Protein AF-A0A7Z9KUB5-F1 (afdb_monomer)

Foldseek 3Di:
DDLVQLVCLQVVVHDDPDVVSSLVSLQVCQQVVVLVVDDVVSVVVNVVCCVVVSYPHHDPPPDPPPD

Solvent-accessible surface area (backbone atoms only — not comparable to full-atom values): 4002 Å² total; per-residue (Å²): 134,54,72,66,57,24,50,26,34,67,74,64,80,33,91,59,97,45,71,69,54,38,50,50,21,49,38,50,30,39,58,73,47,47,28,75,72,49,65,70,64,41,38,54,51,51,50,52,33,36,75,72,65,78,35,66,76,53,74,80,78,73,72,77,77,85,125

pLDDT: mean 92.01, std 12.05, range [51.75, 98.19]

Sequence (67 aa):
MTDYDAIGMAEGFVDCPDEETYYKAWQHLIDTGMCWKLQGFFGRAATSMIESGVCTAAKEEKEPLKR

Secondary structure (DSSP, 8-state):
--HHHHHHHHHTSS--SSHHHHHHHHHHHHHTTGGGTS-HHHHHHHHHHHHTTSS-PPP--------

Structure (mmCIF, N/CA/C/O backbone):
data_AF-A0A7Z9KUB5-F1
#
_entry.id   AF-A0A7Z9KUB5-F1
#
loop_
_atom_site.group_PDB
_atom_site.id
_atom_site.type_symbol
_atom_site.label_atom_id
_atom_site.label_alt_id
_atom_site.label_comp_id
_atom_site.label_asym_id
_atom_site.label_entity_id
_atom_site.label_seq_id
_atom_site.pdbx_PDB_ins_code
_atom_site.Cartn_x
_atom_site.Cartn_y
_atom_site.Cartn_z
_atom_site.occupancy
_atom_site.B_iso_or_equiv
_atom_site.auth_seq_id
_atom_site.auth_comp_id
_atom_site.auth_asym_id
_atom_site.auth_atom_id
_atom_site.pdbx_PDB_model_num
ATOM 1 N N . MET A 1 1 ? -1.020 -11.232 -6.679 1.00 85.56 1 MET A N 1
ATOM 2 C CA . MET A 1 1 ? 0.345 -10.845 -6.279 1.00 85.56 1 MET A CA 1
ATOM 3 C C . MET A 1 1 ? 0.698 -11.641 -5.040 1.00 85.5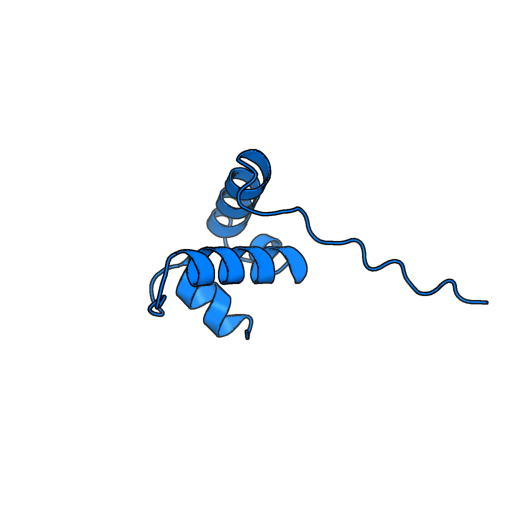6 1 MET A C 1
ATOM 5 O O . MET A 1 1 ? -0.210 -11.929 -4.268 1.00 85.56 1 MET A O 1
ATOM 9 N N . THR A 1 2 ? 1.941 -12.097 -4.906 1.00 95.94 2 THR A N 1
ATOM 10 C CA . THR A 1 2 ? 2.369 -12.790 -3.684 1.00 95.94 2 THR A CA 1
ATOM 11 C C . THR A 1 2 ? 2.801 -11.775 -2.630 1.00 95.94 2 THR A C 1
ATOM 13 O O . THR A 1 2 ? 3.127 -10.638 -2.967 1.00 95.94 2 THR A O 1
ATOM 16 N N . ASP A 1 3 ? 2.837 -12.182 -1.361 1.00 96.56 3 ASP A N 1
ATOM 17 C CA . ASP A 1 3 ? 3.339 -11.309 -0.294 1.00 96.56 3 ASP A CA 1
ATOM 18 C C . ASP A 1 3 ? 4.807 -10.932 -0.522 1.00 96.56 3 ASP A C 1
ATOM 20 O O . ASP A 1 3 ? 5.187 -9.794 -0.278 1.00 96.56 3 ASP A O 1
ATOM 24 N N . TYR A 1 4 ? 5.620 -11.858 -1.043 1.00 96.88 4 TYR A N 1
ATOM 25 C CA . TYR A 1 4 ? 7.024 -11.597 -1.365 1.00 96.88 4 TYR A CA 1
ATOM 26 C C . TYR A 1 4 ? 7.173 -10.495 -2.422 1.00 96.88 4 TYR A C 1
ATOM 28 O O . TYR A 1 4 ? 7.922 -9.543 -2.208 1.00 96.88 4 TYR A O 1
ATOM 36 N N . ASP A 1 5 ? 6.417 -10.587 -3.521 1.00 97.12 5 ASP A N 1
ATOM 37 C CA . ASP A 1 5 ? 6.451 -9.576 -4.583 1.00 97.12 5 ASP A CA 1
ATOM 38 C C . ASP A 1 5 ? 5.962 -8.221 -4.063 1.00 97.12 5 ASP A C 1
ATOM 40 O O . ASP A 1 5 ? 6.590 -7.198 -4.320 1.00 97.12 5 ASP A O 1
ATOM 44 N N . ALA A 1 6 ? 4.875 -8.211 -3.282 1.00 97.62 6 ALA A N 1
ATOM 45 C CA . ALA A 1 6 ? 4.311 -6.986 -2.726 1.00 97.62 6 ALA A CA 1
ATOM 46 C C . ALA A 1 6 ? 5.274 -6.293 -1.748 1.00 97.62 6 ALA A C 1
ATOM 48 O O . ALA A 1 6 ? 5.415 -5.072 -1.786 1.00 97.62 6 ALA A O 1
ATOM 49 N N . ILE A 1 7 ? 5.966 -7.066 -0.903 1.00 97.75 7 ILE A N 1
ATOM 50 C CA . ILE A 1 7 ? 7.023 -6.559 -0.017 1.00 97.75 7 ILE A CA 1
ATOM 51 C C . ILE A 1 7 ? 8.156 -5.964 -0.852 1.00 97.75 7 ILE A C 1
ATOM 53 O O . ILE A 1 7 ? 8.570 -4.836 -0.595 1.00 97.75 7 ILE A O 1
ATOM 57 N N . GLY A 1 8 ? 8.612 -6.689 -1.874 1.00 97.44 8 GLY A N 1
ATOM 58 C CA . GLY A 1 8 ? 9.698 -6.236 -2.735 1.00 97.44 8 GLY A CA 1
ATOM 59 C C . GLY A 1 8 ? 9.398 -4.961 -3.494 1.00 97.44 8 GLY A C 1
ATOM 60 O O . GLY A 1 8 ? 10.255 -4.082 -3.578 1.00 97.44 8 GLY A O 1
ATOM 61 N N . MET A 1 9 ? 8.173 -4.830 -3.987 1.00 97.69 9 MET A N 1
ATOM 62 C CA . MET A 1 9 ? 7.696 -3.635 -4.676 1.00 97.69 9 MET A CA 1
ATOM 63 C C . MET A 1 9 ? 7.556 -2.447 -3.715 1.00 97.69 9 MET A C 1
ATOM 65 O O . MET A 1 9 ? 7.967 -1.336 -4.040 1.00 97.69 9 MET A O 1
ATOM 69 N N . ALA A 1 10 ? 7.028 -2.676 -2.509 1.00 96.31 10 ALA A N 1
ATOM 70 C CA . ALA A 1 10 ? 6.864 -1.640 -1.490 1.00 96.31 10 ALA A CA 1
ATOM 71 C C . ALA A 1 10 ? 8.204 -1.120 -0.934 1.00 96.31 10 ALA A C 1
ATOM 73 O O . ALA A 1 10 ? 8.325 0.069 -0.632 1.00 96.31 10 ALA A O 1
ATOM 74 N N . GLU A 1 11 ? 9.197 -2.000 -0.800 1.00 95.88 11 GLU A N 1
ATOM 75 C CA . GLU A 1 11 ? 10.543 -1.684 -0.302 1.00 95.88 11 GLU A CA 1
ATOM 76 C C . GLU A 1 11 ? 11.494 -1.205 -1.415 1.00 95.88 11 GLU A C 1
ATOM 78 O O . GLU A 1 11 ? 12.508 -0.570 -1.131 1.00 95.88 11 GLU A O 1
ATOM 83 N N . GLY A 1 12 ? 11.146 -1.453 -2.682 1.00 94.69 12 GLY A N 1
ATOM 84 C CA . GLY A 1 12 ? 11.893 -0.995 -3.854 1.00 94.69 12 GLY A CA 1
ATOM 85 C C . GLY A 1 12 ? 13.037 -1.9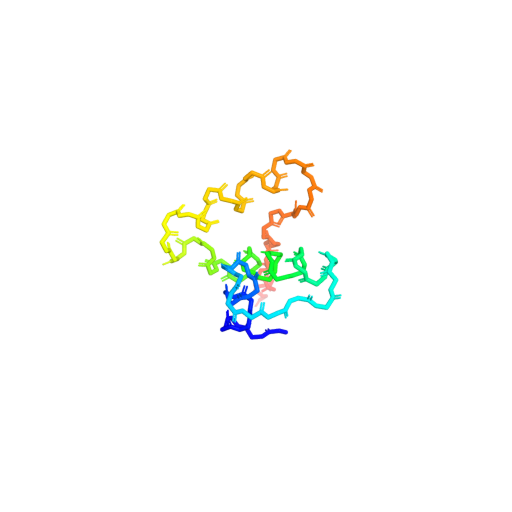15 -4.289 1.00 94.69 12 GLY A C 1
ATOM 86 O O . GLY A 1 12 ? 13.925 -1.466 -5.010 1.00 94.69 12 GLY A O 1
ATOM 87 N N . PHE A 1 13 ? 13.044 -3.185 -3.864 1.00 95.25 13 PHE A N 1
ATOM 88 C CA . PHE A 1 13 ? 14.001 -4.192 -4.353 1.00 95.25 13 PHE A CA 1
ATOM 89 C C . PHE A 1 13 ? 13.437 -5.083 -5.472 1.00 95.25 13 PHE A C 1
ATOM 91 O O . PHE A 1 13 ? 14.187 -5.839 -6.089 1.00 95.25 13 PHE A O 1
ATOM 98 N N . VAL A 1 14 ? 12.130 -4.997 -5.736 1.00 96.25 14 VAL A N 1
ATOM 99 C CA . VAL A 1 14 ? 11.475 -5.538 -6.933 1.00 96.25 14 VAL A CA 1
ATOM 100 C C . VAL A 1 14 ? 10.960 -4.365 -7.757 1.00 96.25 14 VAL A C 1
ATOM 102 O O . VAL A 1 14 ? 10.287 -3.480 -7.226 1.00 96.25 14 VAL A O 1
ATOM 105 N N . ASP A 1 15 ? 11.261 -4.373 -9.054 1.00 94.94 15 ASP A N 1
ATOM 106 C CA . ASP A 1 15 ? 10.824 -3.321 -9.968 1.00 94.94 15 ASP A CA 1
ATOM 107 C C . ASP A 1 15 ? 9.295 -3.270 -10.079 1.00 94.94 15 ASP A C 1
ATOM 109 O O . ASP A 1 15 ? 8.618 -4.287 -10.255 1.00 94.94 15 ASP A O 1
ATOM 113 N N . CYS A 1 16 ? 8.758 -2.052 -10.027 1.00 94.06 16 CYS A N 1
ATOM 114 C CA . CYS A 1 16 ? 7.367 -1.775 -10.360 1.00 94.06 16 CYS A CA 1
ATOM 115 C C . CYS A 1 16 ? 7.292 -1.290 -11.815 1.00 94.06 16 CYS A C 1
ATOM 117 O O . CYS A 1 16 ? 7.985 -0.331 -12.160 1.00 94.06 16 CYS A O 1
ATOM 119 N N . PRO A 1 17 ? 6.451 -1.894 -12.671 1.00 91.94 17 PRO A N 1
ATOM 120 C CA . PRO A 1 17 ? 6.290 -1.445 -14.054 1.00 91.94 17 PRO A 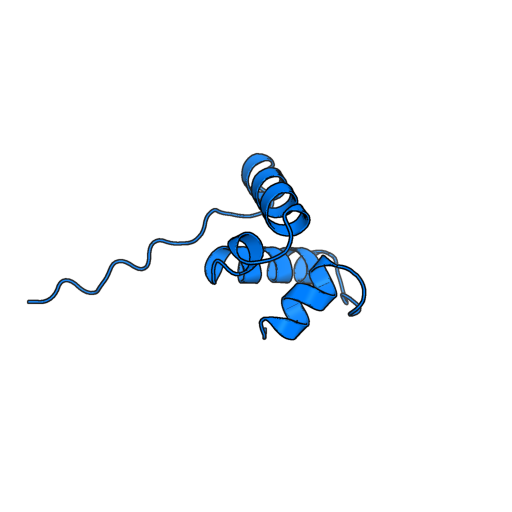CA 1
ATOM 121 C C . PRO A 1 17 ? 5.645 -0.052 -14.153 1.00 91.94 17 PRO A C 1
ATOM 123 O O . PRO A 1 17 ? 5.869 0.655 -15.132 1.00 91.94 17 PRO A O 1
ATOM 126 N N . ASP A 1 18 ? 4.861 0.342 -13.147 1.00 95.75 18 ASP A N 1
ATOM 127 C CA . ASP A 1 18 ? 4.155 1.618 -13.066 1.00 95.75 18 ASP A CA 1
ATOM 128 C C . ASP A 1 18 ? 3.749 1.947 -11.613 1.00 95.75 18 ASP A C 1
ATOM 130 O O . ASP A 1 18 ? 3.828 1.106 -10.709 1.00 95.75 18 ASP A O 1
ATOM 134 N N . GLU A 1 19 ? 3.304 3.188 -11.388 1.00 94.94 19 GLU A N 1
ATOM 135 C CA . GLU A 1 19 ? 2.813 3.658 -10.083 1.00 94.94 19 GLU A CA 1
ATOM 136 C C . GLU A 1 19 ? 1.553 2.907 -9.624 1.00 94.94 19 GLU A C 1
ATOM 138 O O . GLU A 1 19 ? 1.369 2.663 -8.432 1.00 94.94 19 GLU A O 1
ATOM 143 N N . GLU A 1 20 ? 0.688 2.488 -10.551 1.00 95.75 20 GLU A N 1
ATOM 144 C CA . GLU A 1 20 ? -0.530 1.747 -10.210 1.00 95.75 20 GLU A CA 1
ATOM 145 C C . GLU A 1 20 ? -0.187 0.396 -9.563 1.00 95.75 20 GLU A C 1
ATOM 147 O O . GLU A 1 20 ? -0.812 -0.016 -8.584 1.00 95.75 20 GLU A O 1
ATOM 152 N N . THR A 1 21 ? 0.839 -0.282 -10.071 1.00 96.31 21 THR A N 1
ATOM 153 C CA . THR A 1 21 ? 1.343 -1.551 -9.543 1.00 96.31 21 THR A CA 1
ATOM 154 C C . THR A 1 21 ? 1.980 -1.364 -8.173 1.00 96.31 21 THR A C 1
ATOM 156 O O . THR A 1 21 ? 1.737 -2.180 -7.282 1.00 96.31 21 THR A O 1
ATOM 159 N N . TYR A 1 22 ? 2.699 -0.259 -7.965 1.00 97.44 22 TYR A N 1
ATOM 160 C CA . TYR A 1 22 ? 3.213 0.110 -6.647 1.00 97.44 22 TYR A CA 1
ATOM 161 C C . TYR A 1 22 ? 2.077 0.251 -5.621 1.00 97.44 22 TYR A C 1
ATOM 163 O O . TYR A 1 22 ? 2.117 -0.366 -4.555 1.00 97.44 22 TYR A O 1
ATOM 171 N N . TYR A 1 23 ? 1.007 0.981 -5.950 1.00 97.31 23 TYR A N 1
ATOM 172 C CA . TYR A 1 23 ? -0.131 1.128 -5.035 1.00 97.31 23 TYR A CA 1
ATOM 173 C C . TYR A 1 23 ? -0.935 -0.165 -4.860 1.00 97.31 23 TYR A C 1
ATOM 175 O O . TYR A 1 23 ? -1.399 -0.452 -3.756 1.00 97.31 23 TYR A O 1
ATOM 183 N N . LYS A 1 24 ? -1.042 -1.007 -5.895 1.00 97.38 24 LYS A N 1
ATOM 184 C CA . LYS A 1 24 ? -1.623 -2.355 -5.769 1.00 97.38 24 LYS A CA 1
ATOM 185 C C . LYS A 1 24 ? -0.822 -3.239 -4.815 1.00 97.38 24 LYS A C 1
ATOM 187 O O . LYS A 1 24 ? -1.429 -4.038 -4.104 1.00 97.38 24 LYS A O 1
ATOM 192 N N . ALA A 1 25 ? 0.505 -3.114 -4.784 1.00 98.00 25 ALA A N 1
ATOM 193 C CA . ALA A 1 25 ? 1.343 -3.845 -3.836 1.00 98.00 25 ALA A CA 1
ATOM 194 C C . ALA A 1 25 ? 1.031 -3.421 -2.399 1.00 98.00 25 ALA A C 1
ATOM 196 O O . ALA A 1 25 ? 0.761 -4.271 -1.553 1.00 98.00 25 ALA A O 1
ATOM 197 N N . TRP A 1 26 ? 0.946 -2.115 -2.143 1.00 98.12 26 TRP A N 1
ATOM 198 C CA . TRP A 1 26 ? 0.539 -1.596 -0.836 1.00 98.12 26 TRP A CA 1
ATOM 199 C C . TRP A 1 26 ? -0.869 -2.025 -0.432 1.00 98.12 26 TRP A C 1
ATOM 201 O O . TRP A 1 26 ? -1.058 -2.479 0.698 1.00 98.12 26 TRP A O 1
ATOM 211 N N . GLN A 1 27 ? -1.838 -1.964 -1.349 1.00 98.19 27 GLN A N 1
ATOM 212 C CA . GLN A 1 27 ? -3.196 -2.429 -1.069 1.00 98.19 27 GLN A CA 1
ATOM 213 C C . GLN A 1 27 ? -3.219 -3.927 -0.741 1.00 98.19 27 GLN A C 1
ATOM 215 O O . GLN A 1 27 ? -3.883 -4.322 0.211 1.00 98.19 27 GLN A O 1
ATOM 220 N N . HIS A 1 28 ? -2.441 -4.754 -1.449 1.00 97.44 28 HIS A N 1
ATOM 221 C CA . HIS A 1 28 ? -2.305 -6.181 -1.138 1.00 97.44 28 HIS A CA 1
ATOM 222 C C . HIS A 1 28 ? -1.747 -6.405 0.275 1.00 97.44 28 HIS A C 1
ATOM 224 O O . HIS A 1 28 ? -2.290 -7.216 1.022 1.00 97.44 28 HIS A O 1
ATOM 230 N N . LEU A 1 29 ? -0.708 -5.664 0.680 1.00 97.62 29 LEU A N 1
ATOM 231 C CA . LEU A 1 29 ? -0.143 -5.764 2.034 1.00 97.62 29 LEU A CA 1
ATOM 232 C C . LEU A 1 29 ? -1.124 -5.318 3.125 1.00 97.62 29 LEU A C 1
ATOM 234 O O . LEU A 1 29 ? -1.072 -5.847 4.238 1.00 97.62 29 LEU A O 1
ATOM 238 N N . ILE A 1 30 ? -1.993 -4.350 2.823 1.00 97.81 30 ILE A N 1
ATOM 239 C CA . ILE A 1 30 ? -3.058 -3.900 3.724 1.00 97.81 30 ILE A CA 1
ATOM 240 C C . ILE A 1 30 ? -4.142 -4.973 3.834 1.00 97.81 30 ILE A C 1
ATOM 242 O O . ILE A 1 30 ? -4.484 -5.365 4.949 1.00 97.81 30 ILE A O 1
ATOM 246 N N . ASP A 1 31 ? -4.631 -5.481 2.703 1.00 96.75 31 ASP A N 1
ATOM 247 C CA . ASP A 1 31 ? -5.719 -6.461 2.638 1.00 96.75 31 ASP A CA 1
ATOM 248 C C . ASP A 1 31 ? -5.355 -7.780 3.338 1.00 96.75 31 ASP A C 1
ATOM 250 O O . ASP A 1 31 ? -6.179 -8.352 4.047 1.00 96.75 31 ASP A O 1
ATOM 254 N N . THR A 1 32 ? -4.109 -8.248 3.207 1.00 96.06 32 THR A N 1
ATOM 255 C CA . THR A 1 32 ? -3.621 -9.459 3.900 1.00 96.06 32 THR A CA 1
ATOM 256 C C . THR A 1 32 ? -3.192 -9.200 5.349 1.00 96.06 32 THR A C 1
ATOM 258 O O . THR A 1 32 ? -2.860 -10.131 6.096 1.00 96.06 32 THR A O 1
ATOM 261 N N . GLY A 1 33 ? -3.147 -7.930 5.758 1.00 95.88 33 GLY A N 1
ATOM 262 C CA . GLY A 1 33 ? -2.607 -7.481 7.037 1.00 95.88 33 GLY A CA 1
ATOM 263 C C . GLY A 1 33 ? -1.101 -7.715 7.193 1.00 95.88 33 GLY A C 1
ATOM 264 O O . GLY A 1 33 ? -0.591 -7.688 8.316 1.00 95.88 33 GLY A O 1
ATOM 265 N N . MET A 1 34 ? -0.378 -7.972 6.100 1.00 97.00 34 MET A N 1
ATOM 266 C CA . MET A 1 34 ? 1.064 -8.207 6.123 1.00 97.00 34 MET A CA 1
ATOM 267 C C . MET A 1 34 ? 1.838 -6.950 6.541 1.00 97.00 34 MET A C 1
ATOM 269 O O . MET A 1 34 ? 2.789 -7.054 7.316 1.00 97.00 34 MET A O 1
ATOM 273 N N . CYS A 1 35 ? 1.399 -5.752 6.134 1.00 97.06 35 CYS A N 1
ATOM 274 C CA . CYS A 1 35 ? 2.060 -4.495 6.516 1.00 97.06 35 CYS A CA 1
ATOM 275 C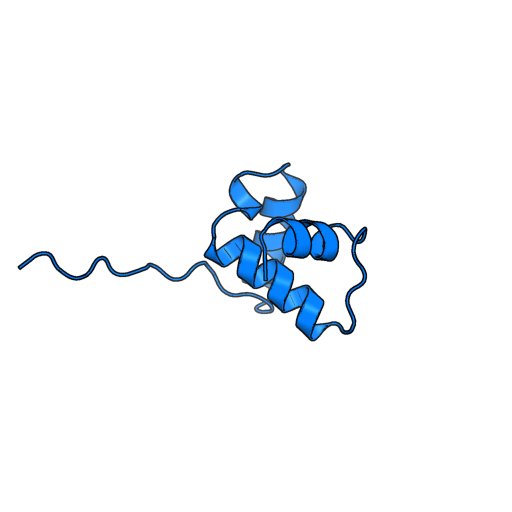 C . CYS A 1 35 ? 2.106 -4.261 8.040 1.00 97.06 35 CYS A C 1
ATOM 277 O O . CYS A 1 35 ? 3.005 -3.575 8.525 1.00 97.06 35 CYS A O 1
ATOM 279 N N . TRP A 1 36 ? 1.195 -4.880 8.799 1.00 96.31 36 TRP A N 1
ATOM 280 C CA . TRP A 1 36 ? 1.133 -4.803 10.265 1.00 96.31 36 TRP A CA 1
ATOM 281 C C . TRP A 1 36 ? 1.986 -5.863 10.976 1.00 96.31 36 TRP A C 1
ATOM 283 O O . TRP A 1 36 ? 2.197 -5.771 12.183 1.00 96.31 36 TRP A O 1
ATOM 293 N N . LYS A 1 37 ? 2.467 -6.875 10.244 1.00 96.75 37 LYS A N 1
ATOM 294 C CA . LYS A 1 37 ? 3.322 -7.961 10.758 1.00 96.75 37 LYS A CA 1
ATOM 295 C C . LYS A 1 37 ? 4.808 -7.729 10.469 1.00 96.75 37 LYS A C 1
ATOM 297 O O . LYS A 1 37 ? 5.657 -8.379 11.073 1.00 96.75 37 LYS A O 1
ATOM 302 N N . LEU A 1 38 ? 5.114 -6.828 9.537 1.00 95.62 38 LEU A N 1
ATOM 303 C CA . LEU A 1 38 ? 6.471 -6.472 9.129 1.00 95.62 38 LEU A CA 1
ATOM 304 C C . LEU A 1 38 ? 7.066 -5.359 10.005 1.00 95.62 38 LEU A C 1
ATOM 306 O O . LEU A 1 38 ? 6.414 -4.809 10.893 1.00 95.62 38 LEU A O 1
ATOM 310 N N . GLN A 1 39 ? 8.333 -5.015 9.741 1.00 95.00 39 GLN A N 1
ATOM 311 C CA . GLN A 1 39 ? 9.014 -3.900 10.402 1.00 95.00 39 GLN A CA 1
ATOM 312 C C . GLN A 1 39 ? 8.187 -2.606 10.336 1.00 95.00 39 GLN A C 1
ATOM 314 O O . GLN A 1 39 ? 7.517 -2.326 9.343 1.00 95.00 39 GLN A O 1
ATOM 319 N N . GLY A 1 40 ? 8.269 -1.778 11.384 1.00 95.12 40 GLY A N 1
ATOM 320 C CA . GLY A 1 40 ? 7.326 -0.672 11.608 1.00 95.12 40 GLY A CA 1
ATOM 321 C C . GLY A 1 40 ? 7.238 0.389 10.501 1.00 95.12 40 GLY A C 1
ATOM 322 O O . GLY A 1 40 ? 6.305 1.188 10.512 1.00 95.12 40 GLY A O 1
ATOM 323 N N . PHE A 1 41 ? 8.175 0.412 9.549 1.00 96.69 41 PHE A N 1
ATOM 324 C CA . PHE A 1 41 ? 8.057 1.211 8.328 1.00 96.69 41 PHE A CA 1
ATOM 325 C C . PHE A 1 41 ? 6.776 0.885 7.544 1.00 96.69 41 PHE A C 1
ATOM 327 O O . PHE A 1 41 ? 6.037 1.810 7.211 1.00 96.69 41 PHE A O 1
ATOM 334 N N . PHE A 1 42 ? 6.476 -0.400 7.325 1.00 98.12 42 PHE A N 1
ATOM 335 C CA . PHE A 1 42 ? 5.330 -0.825 6.516 1.00 98.12 42 PHE A CA 1
ATOM 336 C C . PHE A 1 42 ? 4.008 -0.347 7.111 1.00 98.12 42 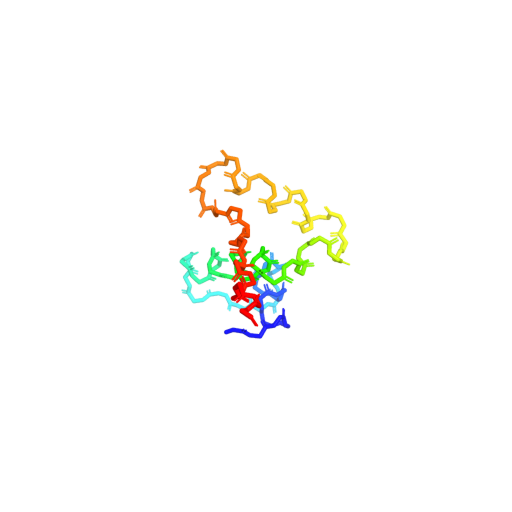PHE A C 1
ATOM 338 O O . PHE A 1 42 ? 3.183 0.211 6.395 1.00 98.12 42 PHE A O 1
ATOM 345 N N . GLY A 1 43 ? 3.836 -0.487 8.426 1.00 97.62 43 GLY A N 1
ATOM 346 C CA . GLY A 1 43 ? 2.633 -0.009 9.099 1.00 97.62 43 GLY A CA 1
ATOM 347 C C . GLY A 1 43 ? 2.455 1.506 8.968 1.00 97.62 43 GLY A C 1
ATOM 348 O O . GLY A 1 43 ? 1.387 1.968 8.583 1.00 97.62 43 GLY A O 1
ATOM 349 N N . ARG A 1 44 ? 3.511 2.298 9.211 1.00 98.19 44 ARG A N 1
ATOM 350 C CA . ARG A 1 44 ? 3.423 3.768 9.098 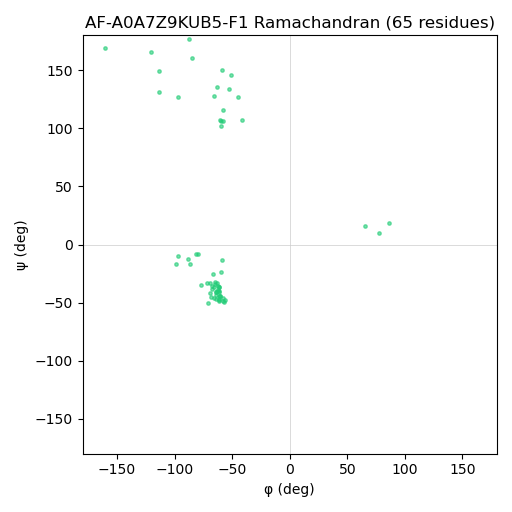1.00 98.19 44 ARG A CA 1
ATOM 351 C C . ARG A 1 44 ? 3.133 4.229 7.670 1.00 98.19 44 ARG A C 1
ATOM 353 O O . ARG A 1 44 ? 2.335 5.143 7.481 1.00 98.19 44 ARG A O 1
ATOM 360 N N . ALA A 1 45 ? 3.768 3.603 6.683 1.00 97.94 45 ALA A N 1
ATOM 361 C CA . ALA A 1 45 ? 3.536 3.906 5.277 1.00 97.94 45 ALA A CA 1
ATOM 362 C C . ALA A 1 45 ? 2.104 3.538 4.857 1.00 97.94 45 ALA A C 1
ATOM 364 O O . ALA A 1 45 ? 1.412 4.375 4.283 1.00 97.94 45 ALA A O 1
ATOM 365 N N . ALA A 1 46 ? 1.620 2.351 5.237 1.00 97.94 46 ALA A N 1
ATOM 366 C CA . ALA A 1 46 ? 0.243 1.932 4.992 1.00 97.94 46 ALA A CA 1
ATOM 367 C C . ALA A 1 46 ? -0.773 2.900 5.622 1.00 97.94 46 ALA A C 1
ATOM 369 O O . ALA A 1 46 ? -1.703 3.327 4.942 1.00 97.94 46 ALA A O 1
ATOM 370 N N . THR A 1 47 ? -0.570 3.314 6.880 1.00 97.94 47 THR A N 1
ATOM 371 C CA . THR A 1 47 ? -1.414 4.329 7.534 1.00 97.94 47 THR A CA 1
ATOM 372 C C . THR A 1 47 ? -1.432 5.632 6.741 1.00 97.94 47 THR A C 1
ATOM 374 O O . THR A 1 47 ? -2.508 6.125 6.417 1.00 97.94 47 THR A O 1
ATOM 377 N N . SER A 1 48 ? -0.265 6.153 6.355 1.00 98.19 48 SER A N 1
ATOM 378 C CA . SER A 1 48 ? -0.181 7.404 5.594 1.00 98.19 48 SER A CA 1
ATOM 379 C C . SER A 1 48 ? -0.878 7.319 4.229 1.00 98.19 48 SER A C 1
ATOM 381 O O . SER A 1 48 ? -1.506 8.290 3.808 1.00 98.19 48 SER A O 1
ATOM 383 N N . MET A 1 49 ? -0.812 6.172 3.545 1.00 97.88 49 MET A N 1
ATOM 384 C CA . MET A 1 49 ? -1.503 5.960 2.265 1.00 97.88 49 MET A CA 1
ATOM 385 C C . MET A 1 49 ? -3.021 5.835 2.414 1.00 97.88 49 MET A C 1
ATOM 387 O O . MET A 1 49 ? -3.759 6.258 1.525 1.00 97.88 49 MET A O 1
ATOM 391 N N . ILE A 1 50 ? -3.495 5.267 3.525 1.00 97.88 50 ILE A N 1
ATOM 392 C CA . ILE A 1 50 ? -4.926 5.216 3.845 1.00 97.88 50 ILE A CA 1
AT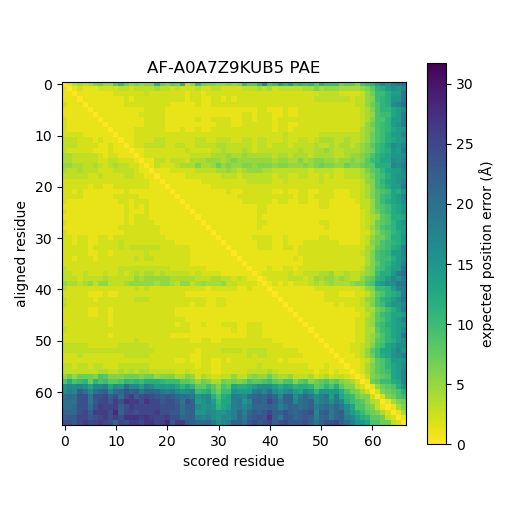OM 393 C C . ILE A 1 50 ? -5.441 6.625 4.159 1.00 97.88 50 ILE A C 1
ATOM 395 O O . ILE A 1 50 ? -6.477 7.037 3.644 1.00 97.88 50 ILE A O 1
ATOM 399 N N . GLU A 1 51 ? -4.699 7.391 4.960 1.00 98.06 51 GLU A N 1
ATOM 400 C CA . GLU A 1 51 ? -5.057 8.766 5.328 1.00 98.06 51 GLU A CA 1
ATOM 401 C C . GLU A 1 51 ? -5.059 9.724 4.129 1.00 98.06 51 GLU A C 1
ATOM 403 O O . GLU A 1 51 ? -5.887 10.632 4.071 1.00 98.06 51 GLU A O 1
ATOM 408 N N . SER A 1 52 ? -4.171 9.515 3.152 1.00 97.50 52 SER A N 1
ATOM 409 C CA . SER A 1 52 ? -4.136 10.309 1.918 1.00 97.50 52 SER A CA 1
ATOM 410 C C . SER A 1 52 ? -5.185 9.892 0.880 1.00 97.50 52 SER A C 1
ATOM 412 O O . SE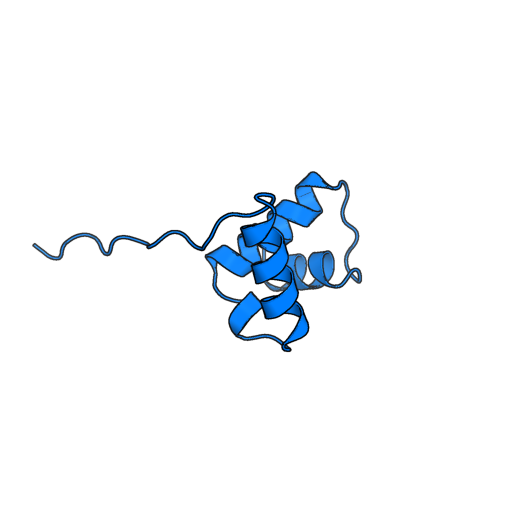R A 1 52 ? -5.351 10.583 -0.124 1.00 97.50 52 SER A O 1
ATOM 414 N N . GLY A 1 53 ? -5.903 8.785 1.107 1.00 97.12 53 GLY A N 1
ATOM 415 C CA . GLY A 1 53 ? -6.915 8.252 0.192 1.00 97.12 53 GLY A CA 1
ATOM 416 C C . GLY A 1 53 ? -6.353 7.499 -1.018 1.00 97.12 53 GLY A C 1
ATOM 417 O O . GLY A 1 53 ? -7.106 7.171 -1.932 1.00 97.12 53 GLY A O 1
ATOM 418 N N . VAL A 1 54 ? -5.047 7.219 -1.034 1.00 97.19 54 VAL A N 1
ATOM 419 C CA . VAL A 1 54 ? -4.384 6.446 -2.097 1.00 97.19 54 VAL A CA 1
ATOM 420 C C . VAL A 1 54 ? -4.651 4.947 -1.941 1.00 97.19 54 VAL A C 1
ATOM 422 O O . VAL A 1 54 ? -4.794 4.232 -2.930 1.00 97.19 54 VAL A O 1
ATOM 425 N N . CYS A 1 55 ? -4.738 4.468 -0.700 1.00 97.62 55 CYS A N 1
ATOM 426 C CA . CYS A 1 55 ? -5.141 3.105 -0.358 1.00 97.62 55 CYS A CA 1
ATOM 427 C C . CYS A 1 55 ? -6.388 3.117 0.530 1.00 97.62 55 CYS A C 1
ATOM 429 O O . CYS A 1 55 ? -6.769 4.134 1.107 1.00 97.62 55 CYS A O 1
ATOM 431 N N . THR A 1 56 ? -7.018 1.955 0.666 1.00 97.56 56 THR A N 1
ATOM 432 C CA . THR A 1 56 ? -8.175 1.747 1.541 1.00 97.56 56 THR A CA 1
ATOM 433 C C . THR A 1 56 ? -7.822 0.802 2.679 1.00 97.56 56 THR A C 1
ATOM 435 O O . THR A 1 56 ? -6.978 -0.078 2.517 1.00 97.56 56 THR A O 1
ATOM 438 N N . ALA A 1 57 ? -8.464 0.979 3.837 1.00 96.12 57 ALA A N 1
ATOM 439 C CA . ALA A 1 57 ? -8.338 0.035 4.942 1.00 96.12 57 ALA A CA 1
ATOM 440 C C . ALA A 1 57 ? -8.779 -1.375 4.512 1.00 96.12 57 ALA A C 1
ATOM 442 O O . ALA A 1 57 ? -9.648 -1.517 3.648 1.00 96.12 57 ALA A O 1
ATOM 443 N N . ALA A 1 58 ? -8.187 -2.398 5.136 1.00 93.06 58 ALA A N 1
ATOM 444 C CA . ALA A 1 58 ? -8.482 -3.792 4.828 1.00 93.06 58 ALA A CA 1
ATOM 445 C C . ALA A 1 58 ? -9.991 -4.047 4.896 1.00 93.06 58 ALA A C 1
ATOM 447 O O . ALA A 1 58 ? -10.669 -3.625 5.839 1.00 93.06 58 ALA A O 1
ATOM 448 N N . LYS A 1 59 ? -10.524 -4.739 3.889 1.00 84.62 59 LYS A N 1
ATOM 449 C CA . LYS A 1 59 ? -11.937 -5.114 3.889 1.00 84.62 59 LYS A CA 1
ATOM 450 C C . LYS A 1 59 ? -12.172 -6.088 5.035 1.00 84.62 59 LYS A C 1
ATOM 452 O O . LYS A 1 59 ? -11.503 -7.113 5.120 1.00 84.62 59 LYS A O 1
ATOM 457 N N . GLU A 1 60 ? -13.154 -5.797 5.882 1.00 68.44 60 GLU A N 1
ATOM 458 C CA . GLU A 1 60 ? -13.708 -6.823 6.756 1.00 68.44 60 GLU A CA 1
ATOM 459 C C . GLU A 1 60 ? -14.288 -7.920 5.855 1.00 68.44 60 GLU A C 1
ATOM 461 O O . GLU A 1 60 ? -15.324 -7.727 5.206 1.00 68.44 60 GLU A O 1
ATOM 466 N N . GLU A 1 61 ? -13.621 -9.073 5.775 1.00 60.38 61 GLU A N 1
ATOM 467 C CA . GLU A 1 61 ? -14.301 -10.289 5.352 1.00 60.38 61 GLU A CA 1
ATOM 468 C C . GLU A 1 61 ? -15.418 -10.518 6.365 1.00 60.38 61 GLU A C 1
ATO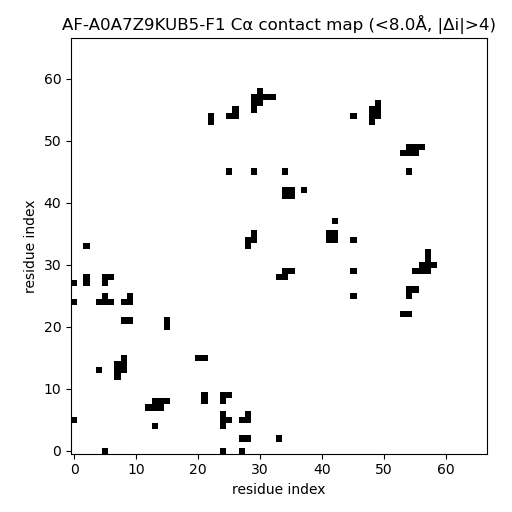M 470 O O . GLU A 1 61 ? -15.193 -10.954 7.493 1.00 60.38 61 GLU A O 1
ATOM 475 N N . LYS A 1 62 ? -16.646 -10.169 5.980 1.00 51.75 62 LYS A N 1
ATOM 476 C CA . LYS A 1 62 ? -17.824 -10.621 6.705 1.00 51.75 62 LYS A CA 1
ATOM 477 C C . LYS A 1 62 ? -17.761 -12.142 6.682 1.00 51.75 62 LYS A C 1
ATOM 479 O O . LYS A 1 62 ? -18.001 -12.728 5.626 1.00 51.75 62 LYS A O 1
ATOM 484 N N . GLU A 1 63 ? -17.426 -12.769 7.814 1.00 58.28 63 GLU A N 1
ATOM 485 C CA . GLU A 1 63 ? -17.610 -14.210 7.976 1.00 58.28 63 GLU A CA 1
ATOM 486 C C . GLU A 1 63 ? -19.013 -14.542 7.443 1.00 58.28 63 GLU A C 1
ATOM 488 O O . GLU A 1 63 ? -19.982 -13.875 7.836 1.00 58.28 63 GLU A O 1
ATOM 493 N N . PRO A 1 64 ? -19.165 -15.508 6.517 1.00 57.19 64 PRO A N 1
ATOM 494 C CA . PRO A 1 64 ? -20.488 -15.925 6.103 1.00 57.19 64 PRO A CA 1
ATOM 495 C C . PRO A 1 64 ? -21.210 -16.386 7.365 1.00 57.19 64 PRO A C 1
ATOM 497 O O . PRO A 1 64 ? -20.768 -17.320 8.031 1.00 57.19 64 PRO A O 1
ATOM 500 N N . LEU A 1 65 ? -22.278 -15.657 7.705 1.00 64.19 65 LEU A N 1
ATOM 501 C CA . LEU A 1 65 ? -23.129 -15.879 8.864 1.00 64.19 65 LEU A CA 1
ATOM 502 C C . LEU A 1 65 ? -23.361 -17.391 9.004 1.00 64.19 65 LEU A C 1
ATOM 504 O O . LEU A 1 65 ? -24.043 -17.982 8.163 1.00 64.19 65 LEU A O 1
ATOM 508 N N . LYS A 1 66 ? -22.736 -18.025 10.006 1.00 58.75 66 LYS A N 1
ATOM 509 C CA . LYS A 1 66 ? -22.955 -19.446 10.299 1.00 58.75 66 LYS A CA 1
ATOM 510 C C . LYS A 1 66 ? -24.450 -19.595 10.603 1.00 58.75 66 LYS A C 1
ATOM 512 O O . LYS A 1 66 ? -24.913 -19.070 11.613 1.00 58.75 66 LYS A O 1
ATOM 517 N N . ARG A 1 67 ? -25.198 -20.185 9.665 1.00 62.69 67 ARG A N 1
ATOM 518 C CA . ARG A 1 67 ? -26.609 -20.558 9.839 1.00 62.69 67 ARG A CA 1
ATOM 519 C C . ARG A 1 67 ? -26.723 -21.789 10.720 1.00 62.69 67 ARG A C 1
ATOM 521 O O . ARG A 1 67 ? -25.834 -22.661 10.599 1.00 62.69 67 ARG A O 1
#

Radius of gyration: 12.83 Å; Cα contacts (8 Å, |Δi|>4): 59; chains: 1; bounding box: 41×31×26 Å

Mean predicted aligned error: 4.89 Å

Nearest PDB structures (foldseek):
  4gtc-assembly1_C  TM=5.548E-01  e=5.203E+00  Thermotoga maritima MSB8